Protein AF-A0A6G3QM64-F1 (afdb_monomer_lite)

Structure (mmCIF, N/CA/C/O backbone):
data_AF-A0A6G3QM64-F1
#
_entry.id   AF-A0A6G3QM64-F1
#
loop_
_atom_site.group_PDB
_atom_site.id
_atom_site.type_symbol
_atom_site.label_atom_id
_atom_site.label_alt_id
_atom_site.label_comp_id
_atom_site.label_asym_id
_atom_site.label_entity_id
_atom_site.label_seq_id
_atom_site.pdbx_PDB_ins_code
_atom_site.Cartn_x
_atom_site.Cartn_y
_atom_site.Cartn_z
_atom_site.occupancy
_atom_site.B_iso_or_equiv
_atom_site.auth_seq_id
_atom_site.auth_comp_id
_atom_site.auth_asym_id
_atom_site.auth_atom_id
_atom_site.pdbx_PDB_model_num
ATOM 1 N N . SER A 1 1 ? 12.308 -25.931 4.757 1.00 55.66 1 SER A N 1
ATOM 2 C CA . SER A 1 1 ? 12.017 -24.606 4.192 1.00 55.66 1 SER A CA 1
ATOM 3 C C . SER A 1 1 ? 10.525 -24.427 4.287 1.00 55.66 1 SER A C 1
ATOM 5 O O . SER A 1 1 ? 9.815 -25.297 3.787 1.00 55.66 1 SER A O 1
ATOM 7 N N . ASP A 1 2 ? 10.086 -23.366 4.955 1.00 65.00 2 ASP A N 1
ATOM 8 C CA . ASP A 1 2 ? 8.665 -23.074 5.186 1.00 65.00 2 ASP A CA 1
ATOM 9 C C . ASP A 1 2 ? 8.107 -22.119 4.122 1.00 65.00 2 ASP A C 1
ATOM 11 O O . ASP A 1 2 ? 6.928 -21.781 4.129 1.00 65.00 2 ASP A O 1
ATOM 15 N N . ASP A 1 3 ? 8.951 -21.720 3.166 1.00 66.12 3 ASP A N 1
ATOM 16 C CA . ASP A 1 3 ? 8.520 -21.009 1.975 1.00 66.12 3 ASP A CA 1
ATOM 17 C C . ASP A 1 3 ? 7.897 -22.000 0.987 1.00 66.12 3 ASP A C 1
ATOM 19 O O . ASP A 1 3 ? 8.578 -22.781 0.316 1.00 66.12 3 ASP A O 1
ATOM 23 N N . TYR A 1 4 ? 6.567 -21.999 0.952 1.00 73.62 4 TYR A N 1
ATOM 24 C CA . TYR A 1 4 ? 5.766 -22.831 0.062 1.00 73.62 4 TYR A CA 1
ATOM 25 C C . TYR A 1 4 ? 5.530 -22.167 -1.292 1.00 73.62 4 TYR A C 1
ATOM 27 O O . TYR A 1 4 ? 4.800 -22.732 -2.089 1.00 73.62 4 TYR A O 1
ATOM 35 N N . SER A 1 5 ? 6.109 -21.002 -1.582 1.00 74.38 5 SER A N 1
ATOM 36 C CA . SER A 1 5 ? 5.901 -20.299 -2.854 1.00 74.38 5 SER A CA 1
ATOM 37 C C . SER A 1 5 ? 6.975 -20.589 -3.909 1.00 74.38 5 SER A C 1
ATOM 39 O O . SER A 1 5 ? 6.800 -20.220 -5.070 1.00 74.38 5 SER A O 1
ATOM 41 N N . PHE A 1 6 ? 8.059 -21.280 -3.536 1.00 77.56 6 PHE A N 1
ATOM 42 C CA . PHE A 1 6 ? 9.229 -21.448 -4.393 1.00 77.56 6 PHE A CA 1
ATOM 43 C C . PHE A 1 6 ? 9.835 -22.862 -4.363 1.00 77.56 6 PHE A C 1
ATOM 45 O O . PHE A 1 6 ? 10.000 -23.477 -3.309 1.00 77.56 6 PHE A O 1
ATOM 52 N N . ASP A 1 7 ? 10.239 -23.346 -5.541 1.00 76.94 7 ASP A N 1
ATOM 53 C CA . ASP A 1 7 ? 11.080 -24.532 -5.728 1.00 76.94 7 ASP A CA 1
ATOM 54 C C . ASP A 1 7 ? 11.987 -24.350 -6.942 1.00 76.94 7 ASP A C 1
ATOM 56 O O . ASP A 1 7 ? 11.550 -24.406 -8.092 1.00 76.94 7 ASP A O 1
ATOM 60 N N . GLY A 1 8 ? 13.275 -24.148 -6.665 1.00 82.19 8 GLY A N 1
ATOM 61 C CA . GLY A 1 8 ? 14.293 -23.889 -7.681 1.00 82.19 8 GLY A CA 1
ATOM 62 C C . GLY A 1 8 ? 14.586 -25.066 -8.614 1.00 82.19 8 GLY A C 1
ATOM 63 O O . GLY A 1 8 ? 15.318 -24.888 -9.583 1.00 82.19 8 GLY A O 1
ATOM 64 N N . SER A 1 9 ? 14.036 -26.258 -8.354 1.00 85.06 9 SER A N 1
ATOM 65 C CA . SER A 1 9 ? 14.132 -27.398 -9.273 1.00 85.06 9 SER A CA 1
ATOM 66 C C . SER A 1 9 ? 13.086 -27.359 -10.394 1.00 85.06 9 SER A C 1
ATOM 68 O O . SER A 1 9 ? 13.224 -28.075 -11.388 1.00 85.06 9 SER A O 1
ATOM 70 N N . ARG A 1 10 ? 12.058 -26.507 -10.278 1.00 81.56 10 ARG A N 1
ATOM 71 C CA . ARG A 1 10 ? 11.013 -26.360 -11.293 1.00 81.56 10 ARG A CA 1
ATOM 72 C C . ARG A 1 10 ? 11.395 -25.327 -12.345 1.00 81.56 10 ARG A C 1
ATOM 74 O O . ARG A 1 10 ? 11.498 -24.139 -12.068 1.00 81.56 10 ARG A O 1
ATOM 81 N N . THR A 1 11 ? 11.538 -25.789 -13.583 1.00 88.31 11 THR A N 1
ATOM 82 C CA . THR A 1 11 ? 11.888 -24.960 -14.751 1.00 88.31 11 THR A CA 1
ATOM 83 C C . THR A 1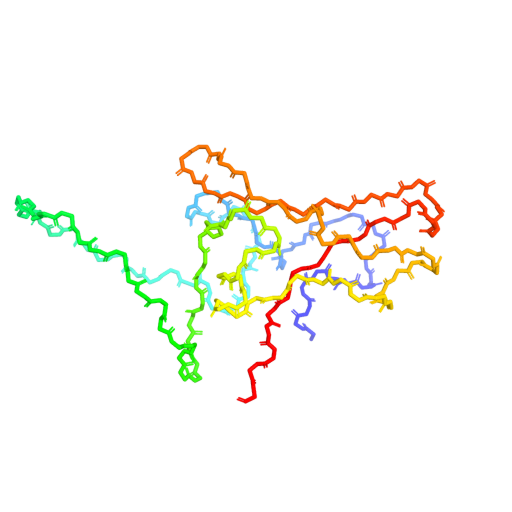 11 ? 10.743 -24.811 -15.758 1.00 88.31 11 THR A C 1
ATOM 85 O O . THR A 1 11 ? 10.929 -24.238 -16.829 1.00 88.31 11 THR A O 1
ATOM 88 N N . ALA A 1 12 ? 9.551 -25.309 -15.421 1.00 82.31 12 ALA A N 1
ATOM 89 C CA . ALA A 1 12 ? 8.340 -25.216 -16.230 1.00 82.31 12 ALA A CA 1
ATOM 90 C C . ALA A 1 12 ? 7.100 -25.067 -15.334 1.00 82.31 12 ALA A C 1
ATOM 92 O O . ALA A 1 12 ? 7.129 -25.443 -14.159 1.00 82.31 12 ALA A O 1
ATOM 93 N N . TYR A 1 13 ? 6.010 -24.533 -15.896 1.00 80.12 13 TYR A N 1
ATOM 94 C CA . TYR A 1 13 ? 4.727 -24.450 -15.197 1.00 80.12 13 TYR A CA 1
ATOM 95 C C . TYR A 1 13 ? 4.218 -25.842 -14.823 1.00 80.12 13 TYR A C 1
ATOM 97 O O . TYR A 1 13 ? 4.278 -26.775 -15.624 1.00 80.12 13 TYR A O 1
ATOM 105 N N . GLY A 1 14 ? 3.689 -25.967 -13.611 1.00 78.62 14 GLY A N 1
ATOM 106 C CA . GLY A 1 14 ? 3.105 -27.207 -13.133 1.00 78.62 14 GLY A CA 1
ATOM 107 C C . GLY A 1 14 ? 2.370 -27.018 -11.818 1.00 78.62 14 GLY A C 1
ATOM 108 O O . GLY A 1 14 ? 2.623 -26.074 -11.068 1.00 78.62 14 GLY A O 1
ATOM 109 N N . ASP A 1 15 ? 1.492 -27.967 -11.544 1.00 82.88 15 ASP A N 1
ATOM 110 C CA . ASP A 1 15 ? 0.628 -28.019 -10.374 1.00 82.88 15 ASP A CA 1
ATOM 111 C C . ASP A 1 15 ? 1.407 -27.939 -9.061 1.00 82.88 15 ASP A C 1
ATOM 113 O O . ASP A 1 15 ? 2.441 -28.596 -8.886 1.00 82.88 15 ASP A O 1
ATOM 117 N N . TRP A 1 16 ? 0.923 -27.106 -8.138 1.00 83.06 16 TRP A N 1
ATOM 118 C CA . TRP A 1 16 ? 1.611 -26.791 -6.891 1.00 83.06 16 TRP A CA 1
ATOM 119 C C . TRP A 1 16 ? 0.694 -27.009 -5.685 1.00 83.06 16 TRP A C 1
ATOM 121 O O . TRP A 1 16 ? -0.079 -26.141 -5.286 1.00 83.06 16 TRP A O 1
ATOM 131 N N . GLU A 1 17 ? 0.767 -28.202 -5.099 1.00 78.94 17 GLU A N 1
ATOM 132 C CA . GLU A 1 17 ? -0.156 -28.639 -4.041 1.00 78.94 17 GLU A CA 1
ATOM 133 C C . GLU A 1 17 ? 0.114 -28.001 -2.674 1.00 78.94 17 GLU A C 1
ATOM 135 O O . GLU A 1 17 ? -0.677 -28.171 -1.754 1.00 78.94 17 GLU A O 1
ATOM 140 N N . LYS A 1 18 ? 1.208 -27.250 -2.514 1.00 74.75 18 LYS A N 1
ATOM 141 C CA . LYS A 1 18 ? 1.525 -26.561 -1.253 1.00 74.75 18 LYS A CA 1
ATOM 142 C C . LYS A 1 18 ? 0.840 -25.197 -1.112 1.00 74.75 18 LYS A C 1
ATOM 144 O O . LYS A 1 18 ? 0.898 -24.595 -0.046 1.00 74.75 18 LYS A O 1
ATOM 149 N N . VAL A 1 19 ? 0.196 -24.699 -2.168 1.00 73.62 19 VAL A N 1
ATOM 150 C CA . VAL A 1 19 ? -0.609 -23.470 -2.129 1.00 73.62 19 VAL A CA 1
ATOM 151 C C . VAL A 1 19 ? -2.080 -23.863 -2.133 1.00 73.62 19 VAL A C 1
ATOM 153 O O . VAL A 1 19 ? -2.519 -24.641 -2.977 1.00 73.62 19 VAL A O 1
ATOM 156 N N . THR A 1 20 ? -2.845 -23.347 -1.170 1.00 78.00 20 THR A N 1
ATOM 157 C CA . THR A 1 20 ? -4.269 -23.679 -1.023 1.00 78.00 20 THR A CA 1
ATOM 158 C C . THR A 1 20 ? -5.142 -22.666 -1.746 1.00 78.00 20 THR A C 1
ATOM 160 O O . THR A 1 20 ? -5.023 -21.469 -1.493 1.00 78.00 20 THR A O 1
ATOM 163 N N . ALA A 1 21 ? -6.076 -23.140 -2.568 1.00 78.00 21 ALA A N 1
ATOM 164 C CA . ALA A 1 21 ? -7.174 -22.324 -3.074 1.00 78.00 21 ALA A CA 1
ATOM 165 C C . ALA A 1 21 ? -8.468 -22.680 -2.331 1.00 78.00 21 ALA A C 1
ATOM 167 O O . ALA A 1 21 ? -8.785 -23.860 -2.143 1.00 78.00 21 ALA A O 1
ATOM 168 N N . ARG A 1 22 ? -9.230 -21.663 -1.915 1.00 83.06 22 ARG A N 1
ATOM 169 C CA . ARG A 1 22 ? -10.539 -21.821 -1.268 1.00 83.06 22 ARG A CA 1
ATOM 170 C C . ARG A 1 22 ? -11.633 -21.110 -2.057 1.00 83.06 22 ARG A C 1
ATOM 172 O O . ARG A 1 22 ? -11.407 -20.028 -2.589 1.00 83.06 22 ARG A O 1
ATOM 179 N N . LEU A 1 23 ? -12.819 -21.716 -2.087 1.00 76.94 23 LEU A N 1
ATOM 180 C CA . LEU A 1 23 ? -14.061 -21.106 -2.556 1.00 76.94 23 LEU A CA 1
ATOM 181 C C . LEU A 1 23 ? -15.068 -21.141 -1.401 1.00 76.94 23 LEU A C 1
ATOM 183 O O . LEU A 1 23 ? -15.558 -22.203 -1.015 1.00 76.94 23 LEU A O 1
ATOM 187 N N . GLY A 1 24 ? -15.332 -19.979 -0.804 1.00 82.50 24 GLY A N 1
ATOM 188 C CA . GLY A 1 24 ? -16.039 -19.908 0.475 1.00 82.50 24 GLY A CA 1
ATOM 189 C C . GLY A 1 24 ? -15.253 -20.623 1.581 1.00 82.50 24 GLY A C 1
ATOM 190 O O . GLY A 1 24 ? -14.054 -20.403 1.741 1.00 82.50 24 GLY A O 1
ATOM 191 N N . SER A 1 25 ? -15.917 -21.501 2.335 1.00 74.38 25 SER A N 1
ATOM 192 C CA . SER A 1 25 ? -15.283 -22.323 3.377 1.00 74.38 25 SER A CA 1
ATOM 193 C C . SER A 1 25 ? -14.633 -23.609 2.849 1.00 74.38 25 SER A C 1
ATOM 195 O O . SER A 1 25 ? -13.933 -24.288 3.601 1.00 74.38 25 SER A O 1
ATOM 197 N N . ALA A 1 26 ? -14.835 -23.951 1.572 1.00 72.19 26 ALA A N 1
ATOM 198 C CA . ALA A 1 26 ? -14.327 -25.183 0.984 1.00 72.19 26 ALA A CA 1
ATOM 199 C C . ALA A 1 26 ? -12.938 -24.980 0.366 1.00 72.19 26 ALA A C 1
ATOM 201 O O . ALA A 1 26 ? -12.721 -24.070 -0.435 1.00 72.19 26 ALA A O 1
ATOM 202 N N . THR A 1 27 ? -12.001 -25.867 0.693 1.00 78.75 27 THR A N 1
ATOM 203 C CA . THR A 1 27 ? -10.745 -25.994 -0.054 1.00 78.75 27 THR A CA 1
ATOM 204 C C . THR A 1 27 ? -11.023 -26.675 -1.390 1.00 78.75 27 THR A C 1
ATOM 206 O O . THR A 1 27 ? -11.579 -27.770 -1.418 1.00 78.75 27 THR A O 1
ATOM 209 N N . VAL A 1 28 ? -10.633 -26.025 -2.488 1.00 88.19 28 VAL A N 1
ATOM 210 C CA . VAL A 1 28 ? -10.811 -26.537 -3.858 1.00 88.19 28 VAL A CA 1
ATOM 211 C C . VAL A 1 28 ? -9.511 -27.069 -4.466 1.00 88.19 28 VAL A C 1
ATOM 213 O O . VAL A 1 28 ? -9.564 -27.850 -5.410 1.00 88.19 28 VAL A O 1
ATOM 216 N N . TRP A 1 29 ? -8.351 -26.682 -3.925 1.00 83.69 29 TRP A N 1
ATOM 217 C CA . TRP A 1 29 ? -7.039 -27.153 -4.375 1.00 83.69 29 TRP A CA 1
ATOM 218 C C . TRP A 1 29 ? -5.983 -27.029 -3.272 1.00 83.69 29 TRP A C 1
ATOM 220 O O . TRP A 1 29 ? -6.032 -26.084 -2.482 1.00 83.69 29 TRP A O 1
ATOM 230 N N . GLY A 1 30 ? -5.001 -27.933 -3.279 1.00 80.94 30 GLY A N 1
ATOM 231 C CA . GLY A 1 30 ? -3.809 -27.880 -2.434 1.00 80.94 30 GLY A CA 1
ATOM 232 C C . GLY A 1 30 ? -4.039 -28.187 -0.952 1.00 80.94 30 GLY A C 1
ATOM 233 O O . GLY A 1 30 ? -5.156 -28.412 -0.488 1.00 80.94 30 GLY A O 1
ATOM 234 N N . THR A 1 31 ? -2.939 -28.204 -0.205 1.00 73.50 31 THR A N 1
ATOM 235 C CA . THR A 1 31 ? -2.878 -28.489 1.229 1.00 73.50 31 THR A CA 1
ATOM 236 C C . THR A 1 31 ? -2.369 -27.259 1.959 1.00 73.50 31 THR A C 1
ATOM 238 O O . THR A 1 31 ? -1.310 -26.720 1.637 1.00 73.50 31 THR A O 1
ATOM 241 N N . ALA A 1 32 ? -3.134 -26.813 2.951 1.00 62.44 32 ALA A N 1
ATOM 242 C CA . ALA A 1 32 ? -2.730 -25.707 3.800 1.00 62.44 32 ALA A CA 1
ATOM 243 C C . ALA A 1 32 ? -1.561 -26.125 4.701 1.00 62.44 32 ALA A C 1
ATOM 245 O O . ALA A 1 32 ? -1.513 -27.284 5.125 1.00 62.44 32 ALA A O 1
ATOM 246 N N . PRO A 1 33 ? -0.657 -25.199 5.065 1.00 61.03 33 PRO A N 1
ATOM 247 C CA . PRO A 1 33 ? 0.236 -25.423 6.193 1.00 61.03 33 PRO A CA 1
ATOM 248 C C . PRO A 1 33 ? -0.578 -25.848 7.429 1.00 61.03 33 PRO A C 1
ATOM 250 O O . PRO A 1 33 ? -1.728 -25.430 7.603 1.00 61.03 33 PRO A O 1
ATOM 253 N N . GLY A 1 34 ? -0.006 -26.705 8.279 1.00 54.81 34 GLY A N 1
ATOM 254 C CA . GLY A 1 34 ? -0.663 -27.116 9.523 1.00 54.81 34 GLY A CA 1
ATOM 255 C C . GLY A 1 34 ? -1.073 -25.895 10.358 1.00 54.81 34 GLY A C 1
ATOM 256 O O . GLY A 1 34 ? -0.262 -24.996 10.551 1.00 54.81 34 GLY A O 1
ATOM 257 N N . GLY A 1 35 ? -2.330 -25.861 10.821 1.00 53.09 35 GLY A N 1
ATOM 258 C CA . GLY A 1 35 ? -2.908 -24.728 11.565 1.00 53.09 35 GLY A CA 1
ATOM 259 C C . GLY A 1 35 ? -4.267 -24.232 11.050 1.00 53.09 35 GLY A C 1
ATOM 260 O O . GLY A 1 35 ? -4.949 -23.499 11.755 1.00 53.09 35 GLY A O 1
ATOM 261 N N . ASN A 1 36 ? -4.708 -24.678 9.866 1.00 47.16 36 ASN A N 1
ATOM 262 C CA . ASN A 1 36 ? -5.889 -24.124 9.177 1.00 47.16 36 ASN A CA 1
ATOM 263 C C . ASN A 1 36 ? -7.164 -24.993 9.285 1.00 47.16 36 ASN A C 1
ATOM 265 O O . ASN A 1 36 ? -8.032 -24.928 8.401 1.00 47.16 36 ASN A O 1
ATOM 269 N N . VAL A 1 37 ? -7.278 -25.828 10.326 1.00 44.53 37 VAL A N 1
ATOM 270 C CA . VAL A 1 37 ? -8.493 -26.619 10.592 1.00 44.53 37 VAL A CA 1
ATOM 271 C C . VAL A 1 37 ? -9.550 -25.679 11.186 1.00 44.53 37 VAL A C 1
ATOM 273 O O . VAL A 1 37 ? -9.276 -25.078 12.223 1.00 44.53 37 VAL A O 1
ATOM 276 N N . PRO A 1 38 ? -10.728 -25.502 10.559 1.00 43.84 38 PRO A N 1
ATOM 277 C CA . PRO A 1 38 ? -11.792 -24.697 11.146 1.00 43.84 38 PRO A CA 1
ATOM 278 C C . PRO A 1 38 ? -12.263 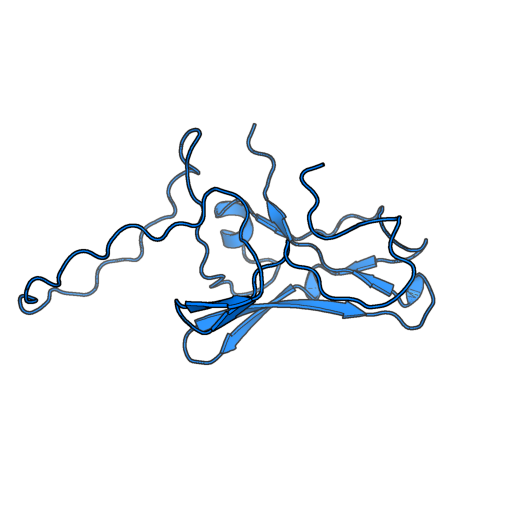-25.325 12.465 1.00 43.84 38 PRO A C 1
ATOM 280 O O . PRO A 1 38 ? -12.578 -26.514 12.502 1.00 43.84 38 PRO A O 1
ATOM 283 N N . ASP A 1 39 ? -12.319 -24.521 13.523 1.00 40.88 39 ASP A N 1
ATOM 284 C CA . ASP A 1 39 ? -13.003 -24.851 14.779 1.00 40.88 39 ASP A CA 1
ATOM 285 C C . ASP A 1 39 ? -14.504 -25.095 14.488 1.00 40.88 39 ASP A C 1
ATOM 287 O O . ASP A 1 39 ? -15.090 -24.318 13.718 1.00 40.88 39 ASP A O 1
ATOM 291 N N . PRO A 1 40 ? -15.153 -26.167 14.993 1.00 35.84 40 PRO A N 1
ATOM 292 C CA . PRO A 1 40 ? -16.587 -26.370 14.801 1.00 35.84 40 PRO A CA 1
ATOM 293 C C . PRO A 1 40 ? -17.403 -25.146 15.239 1.00 35.84 40 PRO A C 1
ATOM 295 O O . PRO A 1 40 ? -17.351 -24.692 16.378 1.00 35.84 40 PRO A O 1
ATOM 298 N N . THR A 1 41 ? -18.201 -24.633 14.303 1.00 39.12 41 THR A N 1
ATOM 299 C CA . THR A 1 41 ? -19.072 -23.467 14.478 1.00 39.12 41 THR A CA 1
ATOM 300 C C . THR A 1 41 ? -20.078 -23.685 15.622 1.00 39.12 41 THR A C 1
ATOM 302 O O . THR A 1 41 ? -20.826 -24.665 15.570 1.00 39.12 41 THR A O 1
ATOM 305 N N . PRO A 1 42 ? -20.168 -22.795 16.632 1.00 36.88 42 PRO A N 1
ATOM 306 C CA . PRO A 1 42 ? -21.205 -22.901 17.654 1.00 36.88 42 PRO A CA 1
ATOM 307 C C . PRO A 1 42 ? -22.599 -22.633 17.061 1.00 36.88 42 PRO A C 1
ATOM 309 O O . PRO A 1 42 ? -22.807 -21.687 16.301 1.00 36.88 42 PRO A O 1
ATOM 312 N N . THR A 1 43 ? -23.563 -23.482 17.422 1.00 32.56 43 THR A N 1
ATOM 313 C CA . THR A 1 43 ? -24.987 -23.400 17.051 1.00 32.56 43 THR A CA 1
ATOM 314 C C . THR A 1 43 ? -25.611 -22.057 17.475 1.00 32.56 43 THR A C 1
ATOM 316 O O . THR A 1 43 ? -25.391 -21.635 18.612 1.00 32.56 43 THR A O 1
ATOM 319 N N . PRO A 1 44 ? -26.423 -21.385 16.630 1.00 34.47 44 PRO A N 1
ATOM 320 C CA . PRO A 1 44 ? -27.010 -20.090 16.974 1.00 34.47 44 PRO A CA 1
ATOM 321 C C . PRO A 1 44 ? -28.088 -20.208 18.065 1.00 34.47 44 PRO A C 1
ATOM 323 O O . PRO A 1 44 ? -29.058 -20.953 17.928 1.00 34.47 44 PRO A O 1
ATOM 326 N N . THR A 1 45 ? -27.941 -19.415 19.126 1.00 36.59 45 THR A N 1
ATOM 327 C CA . THR A 1 45 ? -28.960 -19.174 20.164 1.00 36.59 45 THR A CA 1
ATOM 328 C C . THR A 1 45 ? -29.846 -17.988 19.739 1.00 36.59 45 THR A C 1
ATOM 330 O O . THR A 1 45 ? -29.305 -17.006 19.227 1.00 36.59 45 THR A O 1
ATOM 333 N N . PRO A 1 46 ? -31.185 -18.026 19.918 1.00 35.97 46 PRO A N 1
ATOM 334 C CA . PRO A 1 46 ? -32.079 -16.964 19.449 1.00 35.97 46 PRO A CA 1
ATOM 335 C C . PRO A 1 46 ? -31.824 -15.603 20.121 1.00 35.97 46 PRO A C 1
ATOM 337 O O . PRO A 1 46 ? -31.628 -15.506 21.331 1.00 35.97 46 PRO A O 1
ATOM 340 N N . THR A 1 47 ? -31.867 -14.554 19.299 1.00 37.06 47 THR A N 1
ATOM 341 C CA . THR A 1 47 ? -31.586 -13.146 19.616 1.00 37.06 47 THR A CA 1
ATOM 342 C C . THR A 1 47 ? -32.711 -12.485 20.432 1.00 37.06 47 THR A C 1
ATOM 344 O O . THR A 1 47 ? -33.839 -12.420 19.941 1.00 37.06 47 THR A O 1
ATOM 347 N N . PRO A 1 48 ? -32.449 -11.928 21.631 1.00 37.59 48 PRO A N 1
ATOM 348 C CA . PRO A 1 48 ? -33.364 -10.982 22.261 1.00 37.59 48 PRO A CA 1
ATOM 349 C C . PRO A 1 48 ? -33.260 -9.592 21.610 1.00 37.59 48 PRO A C 1
ATOM 351 O O . PRO A 1 48 ? -32.183 -9.142 21.218 1.00 37.59 48 PRO A O 1
ATOM 354 N N . THR A 1 49 ? -34.411 -8.929 21.493 1.00 42.66 49 THR A N 1
ATOM 355 C CA . THR A 1 49 ? -34.619 -7.589 20.925 1.00 42.66 49 THR A CA 1
ATOM 356 C C . THR A 1 49 ? -33.656 -6.561 21.529 1.00 42.66 49 THR A C 1
ATOM 358 O O . THR A 1 49 ? -33.451 -6.534 22.741 1.00 42.66 49 THR A O 1
ATOM 361 N N . GLY A 1 50 ? -33.034 -5.761 20.659 1.00 48.12 50 GLY A N 1
ATOM 362 C CA . GLY A 1 50 ? -31.739 -5.129 20.917 1.00 48.12 50 GLY A CA 1
ATOM 363 C C . GLY A 1 50 ? -31.696 -3.971 21.925 1.00 48.12 50 GLY A C 1
ATOM 364 O O . GLY A 1 50 ? -32.732 -3.438 22.323 1.00 48.12 50 GLY A O 1
ATOM 365 N N . PRO A 1 51 ? -30.476 -3.519 22.272 1.00 46.12 51 PRO A N 1
ATOM 366 C CA . PRO A 1 51 ? -30.249 -2.224 22.895 1.00 46.12 51 PRO A CA 1
ATOM 367 C C . PRO A 1 51 ? -29.470 -1.236 21.997 1.00 46.12 51 PRO A C 1
ATOM 369 O O . PRO A 1 51 ? -28.662 -1.612 21.154 1.00 46.12 51 PRO A O 1
ATOM 372 N N . THR A 1 52 ? -29.779 0.043 22.228 1.00 43.09 52 THR A N 1
ATOM 373 C CA . THR A 1 52 ? -29.100 1.328 21.946 1.00 43.09 52 THR A CA 1
ATOM 374 C C . THR A 1 52 ? -27.654 1.286 21.395 1.00 43.09 52 THR A C 1
ATOM 376 O O . THR A 1 52 ? -26.843 0.511 21.902 1.00 43.09 52 THR A O 1
ATOM 379 N N . PRO A 1 53 ? -27.274 2.167 20.433 1.00 38.84 53 PRO A N 1
ATOM 380 C CA . PRO A 1 53 ? -25.926 2.198 19.854 1.00 38.84 53 PRO A CA 1
ATOM 381 C C . PRO A 1 53 ? -24.846 2.353 20.930 1.00 38.84 53 PRO A C 1
ATOM 383 O O . PRO A 1 53 ? -24.859 3.294 21.724 1.00 38.84 53 PRO A O 1
ATOM 386 N N . THR A 1 54 ? -23.917 1.400 20.948 1.00 42.50 54 THR A N 1
ATOM 387 C CA . THR A 1 54 ? -22.758 1.372 21.848 1.00 42.50 54 THR A CA 1
ATOM 388 C C . THR A 1 54 ? -21.629 2.204 21.222 1.00 42.50 54 THR A C 1
ATOM 390 O O . THR A 1 54 ? -21.424 2.091 20.011 1.00 42.50 54 THR A O 1
ATOM 393 N N . PRO A 1 55 ? -20.907 3.058 21.974 1.00 38.75 55 PRO A N 1
ATOM 394 C CA . PRO A 1 55 ? -19.753 3.776 21.435 1.00 38.75 55 PRO A CA 1
ATOM 395 C C . PRO A 1 55 ? -18.675 2.793 20.954 1.00 38.75 55 PRO A C 1
ATOM 397 O O . PRO A 1 55 ? -18.443 1.765 21.590 1.00 38.75 55 PRO A O 1
ATOM 400 N N . SER A 1 56 ? -18.037 3.124 19.827 1.00 44.22 56 SER A N 1
ATOM 401 C CA . SER A 1 56 ? -16.939 2.352 19.229 1.00 44.22 56 SER A CA 1
ATOM 402 C C . SER A 1 56 ? -15.825 2.099 20.260 1.00 44.22 56 SER A C 1
ATOM 404 O O . SER A 1 56 ? -15.458 3.045 20.967 1.00 44.22 56 SER A O 1
ATOM 406 N N . PRO A 1 57 ? -15.302 0.864 20.400 1.00 42.03 57 PRO A N 1
ATOM 407 C CA . PRO A 1 57 ? -14.268 0.574 21.382 1.00 42.03 57 PRO A CA 1
ATOM 408 C C . PRO A 1 57 ? -12.976 1.317 21.034 1.00 42.03 57 PRO A C 1
ATOM 410 O O . PRO A 1 57 ? -12.472 1.248 19.917 1.00 42.03 57 PRO A O 1
ATOM 413 N N . THR A 1 58 ? -12.421 2.014 22.022 1.00 41.81 58 THR A N 1
ATOM 414 C CA . THR A 1 58 ? -11.063 2.557 21.962 1.00 41.81 58 THR A CA 1
ATOM 415 C C . THR A 1 58 ? -10.072 1.401 21.747 1.00 41.81 58 THR A C 1
ATOM 417 O O . THR A 1 58 ? -10.137 0.431 22.512 1.00 41.81 58 THR A O 1
ATOM 420 N N . PRO A 1 59 ? -9.157 1.467 20.760 1.00 49.94 59 PRO A N 1
ATOM 421 C CA . PRO A 1 59 ? -8.209 0.388 20.488 1.00 49.94 59 PRO A CA 1
ATOM 422 C C . PRO A 1 59 ? -7.392 0.065 21.739 1.00 49.94 59 PRO A C 1
ATOM 424 O O . PRO A 1 59 ? -6.767 0.946 22.333 1.00 49.94 59 PRO A O 1
ATOM 427 N N . THR A 1 60 ? -7.453 -1.191 22.176 1.00 49.50 60 THR A N 1
ATOM 428 C CA . THR A 1 60 ? -6.692 -1.692 23.323 1.00 49.50 60 THR A CA 1
ATOM 429 C C . THR A 1 60 ? -5.364 -2.257 22.823 1.00 49.50 60 THR A C 1
ATOM 431 O O . THR A 1 60 ? -5.332 -2.920 21.791 1.00 49.50 60 THR A O 1
ATOM 434 N N . ASP A 1 61 ? -4.299 -1.929 23.555 1.00 47.53 61 ASP A N 1
ATOM 435 C CA . ASP A 1 61 ? -2.895 -2.370 23.458 1.00 47.53 61 ASP A CA 1
ATOM 436 C C . ASP A 1 61 ? -2.694 -3.738 22.755 1.00 47.53 61 ASP A C 1
ATOM 438 O O . ASP A 1 61 ? -3.446 -4.671 23.065 1.00 47.53 61 ASP A O 1
ATOM 442 N N . PRO A 1 62 ? -1.707 -3.917 21.842 1.00 54.94 62 PRO A N 1
ATOM 443 C CA . PRO A 1 62 ? -1.486 -5.204 21.193 1.00 54.94 62 PRO A CA 1
ATOM 444 C C . PRO A 1 62 ? -1.121 -6.216 22.281 1.00 54.94 62 PRO A C 1
ATOM 446 O O . PRO A 1 62 ? -0.086 -6.102 22.936 1.00 54.94 62 PRO A O 1
ATOM 449 N N . GLY A 1 63 ? -2.034 -7.154 22.525 1.00 51.25 63 GLY A N 1
ATOM 450 C CA . GLY A 1 63 ? -1.986 -8.047 23.676 1.00 51.25 63 GLY A CA 1
ATOM 451 C C . GLY A 1 63 ? -0.723 -8.922 23.750 1.00 51.25 63 GLY A C 1
ATOM 452 O O . GLY A 1 63 ? 0.034 -9.036 22.783 1.00 51.25 63 GLY A O 1
ATOM 453 N N . PRO A 1 64 ? -0.495 -9.582 24.902 1.00 49.56 64 PRO A N 1
ATOM 454 C CA . PRO A 1 64 ? 0.683 -10.415 25.137 1.00 49.56 64 PRO A CA 1
ATOM 455 C C . PRO A 1 64 ? 0.782 -11.578 24.136 1.00 49.56 64 PRO A C 1
ATOM 457 O O . PRO A 1 64 ? -0.196 -11.947 23.486 1.00 49.56 64 PRO A O 1
ATOM 460 N N . ALA A 1 65 ? 1.985 -12.156 24.028 1.00 48.59 65 ALA A N 1
ATOM 461 C CA . ALA A 1 65 ? 2.350 -13.214 23.081 1.00 48.59 65 ALA A CA 1
ATOM 462 C C . ALA A 1 65 ? 1.220 -14.239 22.844 1.00 48.59 65 ALA A C 1
ATOM 464 O O . ALA A 1 65 ? 0.806 -14.943 23.765 1.00 48.59 65 ALA A O 1
ATOM 465 N N . GLY A 1 66 ? 0.740 -14.304 21.596 1.00 54.69 66 GLY A N 1
ATOM 466 C CA . GLY A 1 66 ? -0.447 -15.071 21.199 1.00 54.69 66 GLY A CA 1
ATOM 467 C C . GLY A 1 66 ? -1.646 -14.219 20.758 1.00 54.69 66 GLY A C 1
ATOM 468 O O . GLY A 1 66 ? -2.671 -14.785 20.391 1.00 54.69 66 GLY A O 1
ATOM 469 N N . ALA A 1 67 ? -1.537 -12.886 20.769 1.00 63.94 67 ALA A N 1
ATOM 470 C CA . ALA A 1 67 ? -2.581 -11.995 20.268 1.00 63.94 67 ALA A CA 1
ATOM 471 C C . ALA A 1 67 ? -2.736 -12.071 18.736 1.00 63.94 67 ALA A C 1
ATOM 473 O O . ALA A 1 67 ? -1.777 -11.901 17.983 1.00 63.94 67 ALA A O 1
ATOM 474 N N . THR A 1 68 ? -3.969 -12.290 18.282 1.00 68.12 68 THR A N 1
ATOM 475 C CA . THR A 1 68 ? -4.367 -12.161 16.876 1.00 68.12 68 THR A CA 1
ATOM 476 C C . THR A 1 68 ? -4.722 -10.700 16.601 1.00 68.12 68 THR A C 1
ATOM 478 O O . THR A 1 68 ? -5.568 -10.140 17.295 1.00 68.12 68 THR A O 1
ATOM 481 N N . LEU A 1 69 ? -4.100 -10.079 15.596 1.00 76.69 69 LEU A N 1
ATOM 482 C CA . LEU A 1 69 ? -4.486 -8.749 15.113 1.00 76.69 69 LEU A CA 1
ATOM 483 C C . LEU A 1 69 ? -5.548 -8.893 14.017 1.00 76.69 69 LEU A C 1
ATOM 485 O O . LEU A 1 69 ? -5.359 -9.653 13.067 1.00 76.69 69 LEU A O 1
ATOM 489 N N . PHE A 1 70 ? -6.636 -8.137 14.138 1.00 87.06 70 PHE A N 1
ATOM 490 C CA . PHE A 1 70 ? -7.590 -7.898 13.061 1.00 87.06 70 PHE A CA 1
ATOM 491 C C . PHE A 1 70 ? -7.720 -6.391 12.851 1.00 87.06 70 PHE A C 1
ATOM 493 O O . PHE A 1 70 ? -7.776 -5.638 13.821 1.00 87.06 70 PHE A O 1
ATOM 500 N N . ASP A 1 71 ? -7.773 -5.973 11.592 1.00 91.19 71 ASP A N 1
ATOM 501 C CA . ASP A 1 71 ? -7.951 -4.586 11.178 1.00 91.19 71 ASP A CA 1
ATOM 502 C C . ASP A 1 71 ? -8.933 -4.568 10.003 1.00 91.19 71 ASP A C 1
ATOM 504 O O . ASP A 1 71 ? -8.805 -5.371 9.076 1.00 91.19 71 ASP A O 1
ATOM 508 N N . ASP A 1 72 ? -9.933 -3.693 10.063 1.00 92.69 72 ASP A N 1
ATOM 509 C CA . ASP A 1 72 ? -10.930 -3.520 9.002 1.00 92.69 72 ASP A CA 1
ATOM 510 C C . ASP A 1 72 ? -10.537 -2.435 7.983 1.00 92.69 72 ASP A C 1
ATOM 512 O O . ASP A 1 72 ? -11.275 -2.171 7.034 1.00 92.69 72 ASP A O 1
ATOM 516 N N . PHE A 1 73 ? -9.361 -1.826 8.171 1.00 95.56 73 PHE A N 1
ATOM 517 C CA . PHE A 1 73 ? -8.769 -0.781 7.346 1.00 95.56 73 PHE A CA 1
ATOM 518 C C . PHE A 1 73 ? -9.648 0.458 7.170 1.00 95.56 73 PHE A C 1
ATOM 520 O O . PHE A 1 73 ? -9.536 1.161 6.163 1.00 95.56 73 PHE A O 1
ATOM 527 N N . THR A 1 74 ? -10.496 0.767 8.153 1.00 95.94 74 THR A N 1
ATOM 528 C CA . THR A 1 74 ? -11.329 1.977 8.155 1.00 95.94 74 THR A CA 1
ATOM 529 C C . THR A 1 74 ? -10.501 3.213 8.509 1.00 95.94 74 THR A C 1
ATOM 531 O O . THR A 1 74 ? -10.615 3.793 9.588 1.00 95.94 74 THR A O 1
ATOM 534 N N . TYR A 1 75 ? -9.660 3.627 7.566 1.00 96.81 75 TYR A N 1
ATOM 535 C CA . TYR A 1 75 ? -8.820 4.816 7.654 1.00 96.81 75 TYR A CA 1
ATOM 536 C C . TYR A 1 75 ? -9.207 5.840 6.593 1.00 96.81 75 TYR A C 1
ATOM 538 O O . TYR A 1 75 ? -9.761 5.517 5.545 1.00 96.81 75 TYR A O 1
ATOM 546 N N . THR A 1 76 ? -8.895 7.103 6.857 1.00 96.12 76 THR A N 1
ATOM 547 C CA . THR A 1 76 ? -9.243 8.213 5.957 1.00 96.12 76 THR A CA 1
ATOM 548 C C . THR A 1 76 ? -8.170 8.509 4.909 1.00 96.12 76 THR A C 1
ATOM 550 O O . THR A 1 76 ? -8.475 9.034 3.840 1.00 96.12 76 THR A O 1
ATOM 553 N N . SER A 1 77 ? -6.902 8.210 5.205 1.00 97.31 77 SER A N 1
ATOM 554 C CA . SER A 1 77 ? -5.751 8.448 4.323 1.00 97.31 77 SER A CA 1
ATOM 555 C C . SER A 1 77 ? -4.506 7.717 4.835 1.00 97.31 77 SER A C 1
ATOM 557 O O . SER A 1 77 ? -4.471 7.290 5.985 1.00 97.31 77 SER A O 1
ATOM 559 N N . HIS A 1 78 ? -3.434 7.660 4.039 1.00 97.62 78 HIS A N 1
ATOM 560 C CA . HIS A 1 78 ? -2.118 7.165 4.479 1.00 97.62 78 HIS A CA 1
ATOM 561 C C . HIS A 1 78 ? -1.509 7.933 5.670 1.00 97.62 78 HIS A C 1
ATOM 563 O O .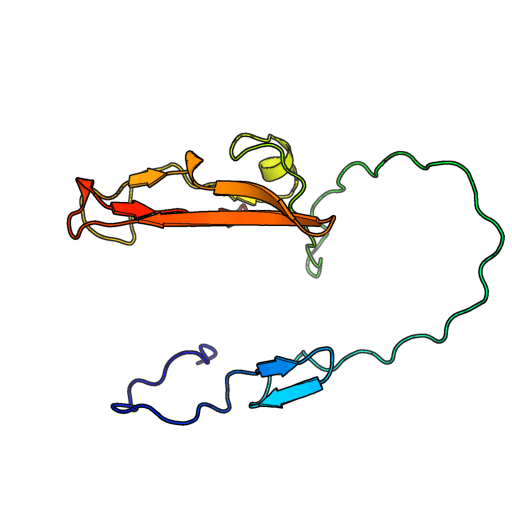 HIS A 1 78 ? -0.584 7.438 6.310 1.00 97.62 78 HIS A O 1
ATOM 569 N N . THR A 1 79 ? -2.006 9.139 5.969 1.00 97.44 79 THR A N 1
ATOM 570 C CA . THR A 1 79 ? -1.592 9.950 7.128 1.00 97.44 79 THR A CA 1
ATOM 571 C C . THR A 1 79 ? -2.516 9.817 8.337 1.00 97.44 79 THR A C 1
ATOM 573 O O . THR A 1 79 ? -2.339 10.542 9.315 1.00 97.44 79 THR A O 1
ATOM 576 N N . ASP A 1 80 ? -3.512 8.931 8.286 1.00 97.81 80 ASP A N 1
ATOM 577 C CA . ASP A 1 80 ? -4.434 8.728 9.399 1.00 97.81 80 ASP A CA 1
ATOM 578 C C . ASP A 1 80 ? -3.665 8.244 10.648 1.00 97.81 80 ASP A C 1
ATOM 580 O O . ASP A 1 80 ? -2.991 7.208 10.599 1.00 97.81 80 ASP A O 1
ATOM 584 N N . PRO A 1 81 ? -3.725 8.970 11.780 1.00 95.50 81 PRO A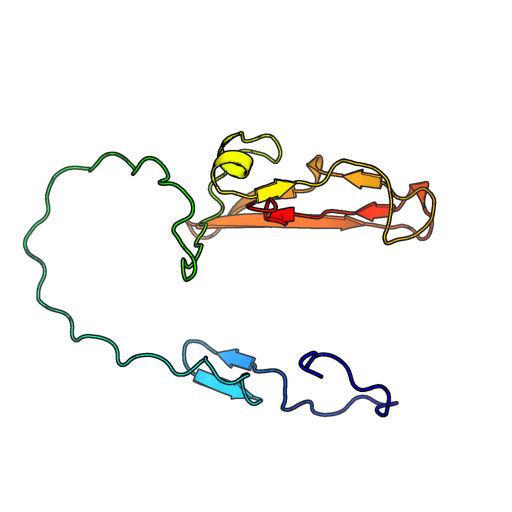 N 1
ATOM 585 C CA . PRO A 1 81 ? -2.981 8.600 12.980 1.00 95.50 81 PRO A CA 1
ATOM 586 C C . PRO A 1 81 ? -3.410 7.243 13.558 1.00 95.50 81 PRO A C 1
ATOM 588 O O . PRO A 1 81 ? -2.614 6.613 14.263 1.00 95.50 81 PRO A O 1
ATOM 591 N N . ALA A 1 82 ? -4.624 6.769 13.250 1.00 95.25 82 ALA A N 1
ATOM 592 C CA . ALA A 1 82 ? -5.110 5.475 13.711 1.00 95.25 82 ALA A CA 1
ATOM 593 C C . ALA A 1 82 ? -4.307 4.303 13.121 1.00 95.25 82 ALA A C 1
ATOM 595 O O . ALA A 1 82 ? -4.087 3.326 13.830 1.00 95.25 82 ALA A O 1
ATOM 596 N N . ILE A 1 83 ? -3.750 4.437 11.907 1.00 94.94 83 ILE A N 1
ATOM 597 C CA . ILE A 1 83 ? -2.853 3.430 11.300 1.00 94.94 83 ILE A CA 1
ATOM 598 C C . ILE A 1 83 ? -1.709 3.113 12.266 1.00 94.94 83 ILE A C 1
ATOM 600 O O . ILE A 1 83 ? -1.426 1.963 12.602 1.00 94.94 83 ILE A O 1
ATOM 604 N N . GLY A 1 84 ? -1.066 4.171 12.764 1.00 91.75 84 GLY A N 1
ATOM 605 C CA . GLY A 1 84 ? 0.033 4.054 13.707 1.00 91.75 84 GLY A CA 1
ATOM 606 C C . GLY A 1 84 ? -0.396 3.532 15.077 1.00 91.75 84 GLY A C 1
ATOM 607 O O . GLY A 1 84 ? 0.410 2.857 15.725 1.00 91.75 84 GLY A O 1
ATOM 608 N N . ALA A 1 85 ? -1.610 3.861 15.520 1.00 90.62 85 ALA A N 1
ATOM 609 C CA . ALA A 1 85 ? -2.172 3.401 16.788 1.00 90.62 85 ALA A CA 1
ATOM 610 C C . ALA A 1 85 ? -2.525 1.905 16.756 1.00 90.62 85 ALA A C 1
ATOM 612 O O . ALA A 1 85 ? -2.362 1.228 17.765 1.00 90.62 85 ALA A O 1
ATOM 613 N N . HIS A 1 86 ? -2.919 1.376 15.596 1.00 90.69 86 HIS A N 1
ATOM 614 C CA . HIS A 1 86 ? -3.223 -0.045 15.383 1.00 90.69 86 HIS A CA 1
ATOM 615 C C . HIS A 1 86 ? -1.986 -0.887 15.037 1.00 90.69 86 HIS A C 1
ATOM 617 O O . HIS A 1 86 ? -2.091 -2.048 14.656 1.00 90.69 86 HIS A O 1
ATOM 623 N N . GLY A 1 87 ? -0.790 -0.315 15.198 1.00 90.38 87 GLY A N 1
ATOM 624 C CA . GLY A 1 87 ? 0.460 -1.051 15.045 1.00 90.38 87 GLY A CA 1
ATOM 625 C C . GLY A 1 87 ? 0.962 -1.154 13.609 1.00 90.38 87 GLY A C 1
ATOM 626 O O . GLY A 1 87 ? 1.912 -1.894 13.375 1.00 90.38 87 GLY A O 1
ATOM 627 N N . TRP A 1 88 ? 0.412 -0.393 12.665 1.00 94.25 88 TRP A N 1
ATOM 628 C CA . TRP A 1 88 ? 0.912 -0.331 11.293 1.00 94.25 88 TRP A CA 1
ATOM 629 C C . TRP A 1 88 ? 1.853 0.857 11.068 1.00 94.25 88 TRP A C 1
ATOM 631 O O . TRP A 1 88 ? 1.882 1.839 11.816 1.00 94.25 88 TRP A O 1
ATOM 641 N N . SER A 1 89 ? 2.643 0.770 10.005 1.00 94.38 89 SER A N 1
ATOM 642 C CA . SER A 1 89 ? 3.488 1.837 9.488 1.00 94.38 89 SER A CA 1
ATOM 643 C C . SER A 1 89 ? 3.412 1.835 7.967 1.00 94.38 89 SER A C 1
ATOM 645 O O . SER A 1 89 ? 3.728 0.828 7.336 1.00 94.38 89 SER A O 1
ATOM 647 N N . VAL A 1 90 ? 3.042 2.974 7.378 1.00 96.56 90 VAL A N 1
ATOM 648 C CA . VAL A 1 90 ? 3.165 3.193 5.931 1.00 96.56 90 VAL A CA 1
ATOM 649 C C . VAL A 1 90 ? 4.582 3.665 5.644 1.00 96.56 90 VAL A C 1
ATOM 651 O O . VAL A 1 90 ? 5.065 4.627 6.248 1.00 96.56 90 VAL A O 1
ATOM 654 N N . ARG A 1 91 ? 5.279 2.974 4.747 1.00 94.88 91 ARG A N 1
ATOM 655 C CA . ARG A 1 91 ? 6.667 3.296 4.439 1.00 94.88 91 ARG A CA 1
ATOM 656 C C . ARG A 1 91 ? 6.781 4.567 3.598 1.00 94.88 91 ARG A C 1
ATOM 658 O O . ARG A 1 91 ? 6.118 4.708 2.578 1.00 94.88 91 ARG A O 1
ATOM 665 N N . SER A 1 92 ? 7.698 5.448 3.993 1.00 93.19 92 SER A N 1
ATOM 666 C CA . SER A 1 92 ? 8.031 6.681 3.261 1.00 93.19 92 SER A CA 1
ATOM 667 C C . SER A 1 92 ? 9.534 6.928 3.102 1.00 93.19 92 SER A C 1
ATOM 669 O O . SER A 1 92 ? 9.954 7.784 2.326 1.00 93.19 92 SER A O 1
ATOM 671 N N . ASN A 1 93 ? 10.376 6.187 3.825 1.00 89.75 93 ASN A N 1
ATOM 672 C CA . ASN A 1 93 ? 11.824 6.338 3.758 1.00 89.75 93 ASN A CA 1
ATOM 673 C C . ASN A 1 93 ? 12.411 5.687 2.497 1.00 89.75 93 ASN A C 1
ATOM 675 O O . ASN A 1 93 ? 12.013 4.591 2.094 1.00 89.75 93 ASN A O 1
ATOM 679 N N . SER A 1 94 ? 13.429 6.335 1.925 1.00 85.31 94 SER A N 1
ATOM 680 C CA . SER A 1 94 ? 14.221 5.789 0.820 1.00 85.31 94 SER A CA 1
ATOM 681 C C . SER A 1 94 ? 15.041 4.561 1.248 1.00 85.31 94 SER A C 1
ATOM 683 O O . SER A 1 94 ? 15.210 4.278 2.437 1.00 85.31 94 SER A O 1
ATOM 685 N N . GLY A 1 95 ? 15.536 3.803 0.266 1.00 82.50 95 GLY A N 1
ATOM 686 C CA . GLY A 1 95 ? 16.288 2.562 0.478 1.00 82.50 95 GLY A CA 1
ATOM 687 C C . GLY A 1 95 ? 15.596 1.341 -0.132 1.00 82.50 95 GLY A C 1
ATOM 688 O O . GLY A 1 95 ? 14.513 1.457 -0.699 1.00 82.50 95 GLY A O 1
ATOM 689 N N . GLY A 1 96 ? 16.241 0.175 -0.050 1.00 73.75 96 GLY A N 1
ATOM 690 C CA . GLY A 1 96 ? 15.826 -1.032 -0.786 1.00 73.75 96 GLY A CA 1
ATOM 691 C C . GLY A 1 96 ? 14.540 -1.706 -0.278 1.00 73.75 96 GLY A C 1
ATOM 692 O O . GLY A 1 96 ? 14.001 -1.283 0.743 1.00 73.75 96 GLY A O 1
ATOM 693 N N . PRO A 1 97 ? 14.073 -2.797 -0.913 1.00 76.94 97 PRO A N 1
ATOM 694 C CA . PRO A 1 97 ? 14.532 -3.365 -2.186 1.00 76.94 97 PRO A CA 1
ATOM 695 C C . PRO A 1 97 ? 14.091 -2.538 -3.411 1.00 76.94 97 PRO A C 1
ATOM 697 O O . PRO A 1 97 ? 13.399 -1.530 -3.293 1.00 76.94 97 PRO A O 1
ATOM 700 N N . GLY A 1 98 ? 14.532 -2.954 -4.600 1.00 77.62 98 GLY A N 1
ATOM 701 C CA . GLY A 1 98 ? 14.143 -2.350 -5.878 1.00 77.62 98 GLY A CA 1
ATOM 702 C C . GLY A 1 98 ? 15.285 -1.651 -6.617 1.00 77.62 98 GLY A C 1
ATOM 703 O O . GLY A 1 98 ? 16.448 -1.701 -6.216 1.00 77.62 98 GLY A O 1
ATOM 704 N N . VAL A 1 99 ? 14.944 -1.035 -7.747 1.00 85.31 99 VAL A N 1
ATOM 705 C CA . VAL A 1 99 ? 15.906 -0.381 -8.642 1.00 85.31 99 VAL A CA 1
ATOM 706 C C . VAL A 1 99 ? 16.429 0.940 -8.048 1.00 85.31 99 VAL A C 1
ATOM 708 O O . VAL A 1 99 ? 15.654 1.681 -7.434 1.00 85.31 99 VAL A O 1
ATOM 711 N N . PRO A 1 100 ? 17.719 1.288 -8.234 1.00 87.12 100 PRO A N 1
ATOM 712 C CA . PRO A 1 100 ? 18.246 2.584 -7.813 1.00 87.12 100 PRO A CA 1
ATOM 713 C C . PRO A 1 100 ? 17.434 3.741 -8.402 1.00 87.12 100 PRO A C 1
ATOM 715 O O . PRO A 1 100 ? 17.177 3.766 -9.602 1.00 87.12 100 PRO A O 1
ATOM 718 N N . GLY A 1 101 ? 17.046 4.698 -7.558 1.00 88.31 101 GLY A N 1
ATOM 719 C CA . GLY A 1 101 ? 16.222 5.847 -7.948 1.00 88.31 101 GLY A CA 1
ATOM 720 C C . GLY A 1 101 ? 14.712 5.648 -7.786 1.00 88.31 101 GLY A C 1
ATOM 721 O O . GLY A 1 101 ? 13.981 6.617 -7.965 1.00 88.31 101 GLY A O 1
ATOM 722 N N . ALA A 1 102 ? 14.246 4.448 -7.416 1.00 92.69 102 ALA A N 1
ATOM 723 C CA . ALA A 1 102 ? 12.849 4.229 -7.043 1.00 92.69 102 ALA A CA 1
ATOM 724 C C . ALA A 1 102 ? 12.458 5.005 -5.778 1.00 92.69 102 ALA A C 1
ATOM 726 O O . ALA A 1 102 ? 13.270 5.193 -4.866 1.00 92.69 102 ALA A O 1
ATOM 727 N N . ALA A 1 103 ? 11.188 5.402 -5.714 1.00 92.50 103 ALA A N 1
ATOM 728 C CA . ALA A 1 103 ? 10.602 6.074 -4.562 1.00 92.50 103 ALA A CA 1
ATOM 729 C C . ALA A 1 103 ? 9.606 5.165 -3.833 1.00 92.50 103 ALA A C 1
ATOM 731 O O . ALA A 1 103 ? 8.867 4.412 -4.466 1.00 92.50 103 ALA A O 1
ATOM 732 N N . TRP A 1 104 ? 9.559 5.291 -2.508 1.00 95.12 104 TRP A N 1
ATOM 733 C CA . TRP A 1 104 ? 8.462 4.781 -1.690 1.00 95.12 104 TRP A CA 1
ATOM 734 C C . TRP A 1 104 ? 7.405 5.878 -1.584 1.00 95.12 104 TRP A C 1
ATOM 736 O O . TRP A 1 104 ? 7.700 6.948 -1.055 1.00 95.12 104 TRP A O 1
ATOM 746 N N . SER A 1 105 ? 6.222 5.625 -2.139 1.00 96.81 105 SER A N 1
ATOM 747 C CA . SER A 1 105 ? 5.124 6.586 -2.281 1.00 96.81 105 SER A CA 1
ATOM 748 C C . SER A 1 105 ? 4.002 6.247 -1.295 1.00 96.81 105 SER A C 1
ATOM 750 O O . SER A 1 105 ? 3.066 5.538 -1.669 1.00 96.81 105 SER A O 1
ATOM 752 N N . PRO A 1 106 ? 4.073 6.705 -0.029 1.00 97.31 106 PRO A N 1
ATOM 753 C CA . PRO A 1 106 ? 3.017 6.463 0.957 1.00 97.31 106 PRO A CA 1
ATOM 754 C C . PRO A 1 106 ? 1.653 6.992 0.493 1.00 97.31 106 PRO A C 1
ATOM 756 O O . PRO A 1 106 ? 0.627 6.425 0.850 1.00 97.31 106 PRO A O 1
ATOM 759 N N . GLU A 1 107 ? 1.634 8.032 -0.342 1.00 97.88 107 GLU A N 1
ATOM 760 C CA . GLU A 1 107 ? 0.427 8.622 -0.918 1.00 97.88 107 GLU A CA 1
ATOM 761 C C . GLU A 1 107 ? -0.399 7.654 -1.775 1.00 97.88 107 GLU A C 1
ATOM 763 O O . GLU A 1 107 ? -1.603 7.853 -1.926 1.00 97.88 107 GLU A O 1
ATOM 768 N N . ASN A 1 108 ? 0.225 6.583 -2.269 1.00 98.25 108 ASN A N 1
ATOM 769 C CA . ASN A 1 108 ? -0.427 5.531 -3.043 1.00 98.25 108 ASN A CA 1
ATOM 770 C C . ASN A 1 108 ? -1.058 4.434 -2.164 1.00 98.25 108 ASN A C 1
ATOM 772 O O . ASN A 1 108 ? -1.627 3.476 -2.692 1.00 98.25 108 ASN A O 1
ATOM 776 N N . VAL A 1 109 ? -0.960 4.548 -0.834 1.00 98.50 109 VAL A N 1
ATOM 777 C CA . VAL A 1 109 ? -1.736 3.732 0.106 1.00 98.50 109 VAL A CA 1
ATOM 778 C C . VAL A 1 109 ? -3.052 4.452 0.378 1.00 98.50 109 VAL A C 1
ATOM 780 O O . VAL A 1 109 ? -3.094 5.498 1.028 1.00 98.50 109 VAL A O 1
ATOM 783 N N . THR A 1 110 ? -4.141 3.912 -0.157 1.00 98.12 110 THR A N 1
ATOM 784 C CA . THR A 1 110 ? -5.466 4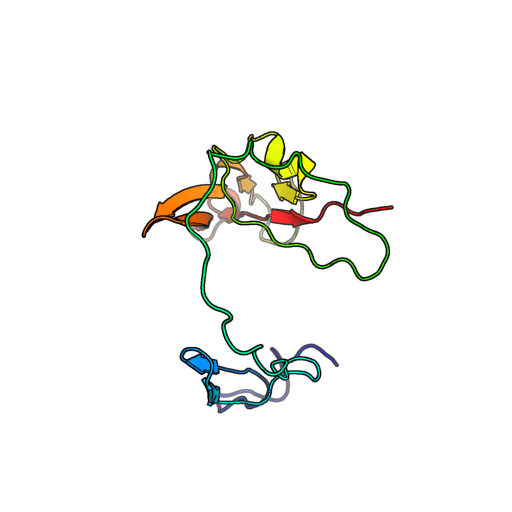.541 -0.086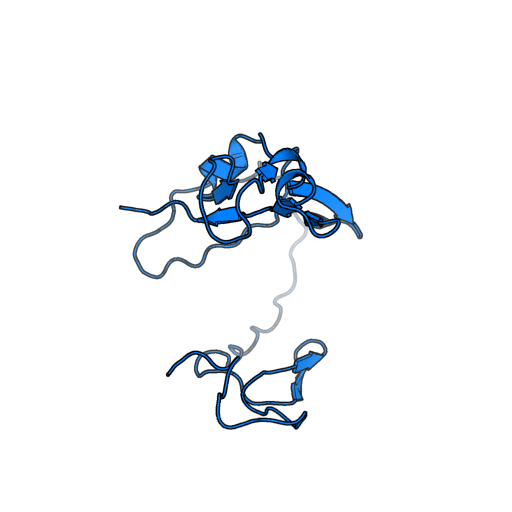 1.00 98.12 110 THR A CA 1
ATOM 785 C C . THR A 1 110 ? -6.494 3.597 0.517 1.00 98.12 110 THR A C 1
ATOM 787 O O . THR A 1 110 ? -6.283 2.389 0.581 1.00 98.12 110 THR A O 1
ATOM 790 N N . PHE A 1 111 ? -7.608 4.159 0.977 1.00 97.38 111 PHE A N 1
ATOM 791 C CA . PHE A 1 111 ? -8.681 3.421 1.633 1.00 97.38 111 PHE A CA 1
ATOM 792 C C . PHE A 1 111 ? -9.991 3.773 0.940 1.00 97.38 111 PHE A C 1
ATOM 794 O O . PHE A 1 111 ? -10.444 4.918 0.991 1.00 97.38 111 PHE A O 1
ATOM 801 N N . ALA A 1 112 ? -10.554 2.810 0.217 1.00 94.62 112 ALA A N 1
ATOM 802 C CA . ALA A 1 112 ? -11.754 3.002 -0.585 1.00 94.62 112 ALA A CA 1
ATOM 803 C C . ALA A 1 112 ? -12.941 2.277 0.047 1.00 94.62 112 ALA A C 1
ATOM 805 O O . ALA A 1 112 ? -12.811 1.147 0.513 1.00 94.62 112 ALA A O 1
ATOM 806 N N . ALA A 1 113 ? -14.110 2.916 0.030 1.00 93.19 113 ALA A N 1
ATOM 807 C CA . ALA A 1 113 ? -15.353 2.256 0.398 1.00 93.19 113 ALA A CA 1
ATOM 808 C C . ALA A 1 113 ? -15.840 1.389 -0.772 1.00 93.19 113 ALA A C 1
ATOM 810 O O . ALA A 1 113 ? -16.113 1.907 -1.857 1.00 93.19 113 ALA A O 1
ATOM 811 N N . GLU A 1 114 ? -15.990 0.086 -0.550 1.00 92.19 114 GLU A N 1
ATOM 812 C CA . GLU A 1 114 ? -16.461 -0.861 -1.558 1.00 92.19 114 GLU A CA 1
ATOM 813 C C . GLU A 1 114 ? -17.361 -1.925 -0.923 1.00 92.19 114 GLU A C 1
ATOM 815 O O . GLU A 1 114 ? -17.015 -2.558 0.073 1.00 92.19 114 GLU A O 1
ATOM 820 N N . GLY A 1 115 ? -18.565 -2.107 -1.478 1.00 88.94 115 GLY A N 1
ATOM 821 C CA . GLY A 1 115 ? -19.501 -3.140 -1.017 1.00 88.94 115 GLY A CA 1
ATOM 822 C C . GLY A 1 115 ? -19.947 -3.011 0.447 1.00 88.94 115 GLY A C 1
ATOM 823 O O . GLY A 1 115 ? -20.367 -4.003 1.035 1.00 88.94 115 GLY A O 1
ATOM 824 N N . GLY A 1 116 ? -19.854 -1.815 1.041 1.00 89.00 116 GLY A N 1
ATOM 825 C CA . GLY A 1 116 ? -20.151 -1.577 2.460 1.00 89.00 116 GLY A CA 1
ATOM 826 C C . GLY A 1 116 ? -18.975 -1.819 3.414 1.00 89.00 116 GLY A C 1
ATOM 827 O O . GLY A 1 116 ? -19.152 -1.644 4.615 1.00 89.00 116 GLY A O 1
ATOM 828 N N . ASN A 1 117 ? -17.796 -2.171 2.894 1.00 89.69 117 ASN A N 1
ATOM 829 C CA . ASN A 1 117 ? -16.546 -2.302 3.643 1.00 89.69 117 ASN A CA 1
ATOM 830 C C . ASN A 1 117 ? -15.549 -1.213 3.233 1.00 89.69 117 ASN A C 1
ATOM 832 O O . ASN A 1 117 ? -15.751 -0.522 2.231 1.00 89.69 117 ASN A O 1
ATOM 836 N N . THR A 1 118 ? -14.446 -1.115 3.972 1.00 94.44 118 THR A N 1
ATOM 837 C CA . THR A 1 118 ? -13.265 -0.364 3.544 1.00 94.44 118 THR A CA 1
ATOM 838 C C . THR A 1 118 ? -12.210 -1.335 3.023 1.00 94.44 118 THR A C 1
ATOM 840 O O . THR A 1 118 ? -11.970 -2.384 3.617 1.00 94.44 118 THR A O 1
ATOM 843 N N . ILE A 1 119 ? -11.591 -1.002 1.894 1.00 95.25 119 ILE A N 1
ATOM 844 C CA . ILE A 1 119 ? -10.501 -1.768 1.292 1.00 95.25 119 ILE A CA 1
ATOM 845 C C . ILE A 1 119 ? -9.259 -0.890 1.260 1.00 95.25 119 ILE A C 1
ATOM 847 O O . ILE A 1 119 ? -9.287 0.229 0.742 1.00 95.25 119 ILE A O 1
ATOM 851 N N . MET A 1 120 ? -8.160 -1.415 1.796 1.00 97.31 120 MET A N 1
ATOM 852 C CA . MET A 1 120 ? -6.841 -0.827 1.619 1.00 97.31 120 MET A CA 1
ATOM 853 C C . MET A 1 120 ? -6.296 -1.180 0.231 1.00 97.31 120 MET A C 1
ATOM 855 O O . MET A 1 120 ? -6.110 -2.352 -0.094 1.00 97.31 120 MET A O 1
ATOM 859 N N . ASN A 1 121 ? -5.988 -0.156 -0.556 1.00 97.69 121 ASN A N 1
ATOM 860 C CA . ASN A 1 121 ? -5.372 -0.269 -1.870 1.00 97.69 121 ASN A CA 1
ATOM 861 C C . ASN A 1 121 ? -3.900 0.139 -1.793 1.00 97.69 121 ASN A C 1
ATOM 863 O O . ASN A 1 121 ? -3.569 1.191 -1.243 1.00 97.69 121 ASN A O 1
ATOM 867 N N . LEU A 1 122 ? -3.027 -0.681 -2.379 1.00 98.12 122 LEU A N 1
ATOM 868 C CA . LEU A 1 122 ? -1.603 -0.396 -2.553 1.00 98.12 122 LEU A CA 1
ATOM 869 C C . LEU A 1 122 ? -1.311 -0.292 -4.052 1.00 98.12 122 LEU A C 1
ATOM 871 O O . LEU A 1 122 ? -1.415 -1.289 -4.767 1.00 98.12 122 LEU A O 1
ATOM 875 N N . GLU A 1 123 ? -0.932 0.896 -4.524 1.00 97.38 123 GLU A N 1
ATOM 876 C CA . GLU A 1 123 ? -0.580 1.112 -5.931 1.00 97.38 123 GLU A CA 1
ATOM 877 C C . GLU A 1 123 ? 0.932 1.287 -6.133 1.00 97.38 123 GLU A C 1
ATOM 879 O O . GLU A 1 123 ? 1.545 2.278 -5.732 1.00 97.38 123 GLU A O 1
ATOM 884 N N . THR A 1 124 ? 1.533 0.330 -6.838 1.00 96.00 124 THR A N 1
ATOM 885 C CA . THR A 1 124 ? 2.931 0.366 -7.291 1.00 96.00 124 THR A CA 1
ATOM 886 C C . THR A 1 124 ? 2.957 0.494 -8.814 1.00 96.00 124 THR A C 1
ATOM 888 O O . THR A 1 124 ? 2.163 -0.139 -9.508 1.00 96.00 124 THR A O 1
ATOM 891 N N . SER A 1 125 ? 3.880 1.291 -9.354 1.00 94.88 125 SER A N 1
ATOM 892 C CA . SER A 1 125 ? 4.006 1.514 -10.798 1.00 94.88 125 SER A CA 1
ATOM 893 C C . SER A 1 125 ? 5.463 1.631 -11.245 1.00 94.88 125 SER A C 1
ATOM 895 O O . SER A 1 125 ? 6.355 1.942 -10.456 1.00 94.88 125 SER A O 1
ATOM 897 N N . THR A 1 126 ? 5.727 1.338 -12.521 1.00 94.69 126 THR A N 1
ATOM 898 C CA . THR A 1 126 ? 7.036 1.540 -13.154 1.00 94.69 126 THR A CA 1
ATOM 899 C C . THR A 1 126 ? 6.893 1.691 -14.667 1.00 94.69 126 THR A C 1
ATOM 901 O O . THR A 1 126 ? 6.045 1.043 -15.279 1.00 94.69 126 THR A O 1
ATOM 904 N N . ALA A 1 127 ? 7.749 2.512 -15.278 1.00 93.00 127 ALA A N 1
ATOM 905 C CA . ALA A 1 127 ? 7.949 2.568 -16.728 1.00 93.00 127 ALA A CA 1
ATOM 906 C C . ALA A 1 127 ? 9.337 2.031 -17.142 1.00 93.00 127 ALA A C 1
ATOM 908 O O . ALA A 1 127 ? 9.827 2.327 -18.229 1.00 93.00 127 ALA A O 1
ATOM 909 N N . GLY A 1 128 ? 9.984 1.244 -16.272 1.00 90.88 128 GLY A N 1
ATOM 910 C CA . GLY A 1 128 ? 11.258 0.572 -16.554 1.00 90.88 128 GLY A CA 1
ATOM 911 C C . GLY A 1 128 ? 12.515 1.310 -16.080 1.00 90.88 128 GLY A C 1
ATOM 912 O O . GLY A 1 128 ? 13.617 0.804 -16.275 1.00 90.88 128 GLY A O 1
ATOM 913 N N . SER A 1 129 ? 12.382 2.472 -15.432 1.00 90.44 129 SER A N 1
ATOM 914 C CA . SER A 1 129 ? 13.500 3.202 -14.808 1.00 90.44 129 SER A CA 1
ATOM 915 C C . SER A 1 129 ? 13.275 3.427 -13.314 1.00 90.44 129 SER A C 1
ATOM 917 O O . SER A 1 129 ? 12.132 3.435 -12.853 1.00 90.44 129 SER A O 1
ATOM 919 N N . GLY A 1 130 ? 14.351 3.682 -12.564 1.00 89.88 130 GLY A N 1
ATOM 920 C CA . GLY A 1 130 ? 14.270 4.044 -11.147 1.00 89.88 130 GLY A CA 1
ATOM 921 C C . GLY A 1 130 ? 13.360 5.235 -10.882 1.00 89.88 130 GLY A C 1
ATOM 922 O O . GLY A 1 130 ? 12.406 5.110 -10.129 1.00 89.88 130 GLY A O 1
ATOM 923 N N . GLU A 1 131 ? 13.587 6.347 -11.576 1.00 92.75 131 GLU A N 1
ATOM 924 C CA . GLU A 1 131 ? 12.788 7.572 -11.439 1.00 92.75 131 GLU A CA 1
ATOM 925 C C . GLU A 1 131 ? 11.285 7.344 -11.686 1.00 92.75 131 GLU A C 1
ATOM 927 O O . GLU A 1 131 ? 10.439 7.912 -10.995 1.00 92.75 131 GLU A O 1
ATOM 932 N N . SER A 1 132 ? 10.948 6.464 -12.634 1.00 92.94 132 SER A N 1
ATOM 933 C CA . SER A 1 132 ? 9.560 6.095 -12.936 1.00 92.94 132 SER A CA 1
ATOM 934 C C . SER A 1 132 ? 8.964 5.050 -11.989 1.00 92.94 132 SER A C 1
ATOM 936 O O . SER A 1 132 ? 7.788 4.729 -12.118 1.00 92.94 132 SER A O 1
ATOM 938 N N . THR A 1 133 ? 9.759 4.483 -11.078 1.00 94.12 133 THR A N 1
ATOM 939 C CA . THR A 1 133 ? 9.327 3.396 -10.195 1.00 94.12 133 THR A CA 1
ATOM 940 C C . THR A 1 133 ? 8.822 3.948 -8.866 1.00 94.12 133 THR A C 1
ATOM 942 O O . THR A 1 133 ? 9.579 4.544 -8.094 1.00 94.12 133 THR A O 1
ATOM 945 N N . LYS A 1 134 ? 7.542 3.702 -8.580 1.00 95.44 134 LYS A N 1
ATOM 946 C CA . LYS A 1 134 ? 6.872 4.001 -7.311 1.00 95.44 134 LYS A CA 1
ATOM 947 C C . LYS A 1 134 ? 6.520 2.699 -6.608 1.00 95.44 134 LYS A C 1
ATOM 949 O O . LYS A 1 134 ? 5.911 1.825 -7.215 1.00 95.44 134 LYS A O 1
ATOM 954 N N . GLN A 1 135 ? 6.905 2.581 -5.345 1.00 95.94 135 GLN A N 1
ATOM 955 C CA . GLN A 1 135 ? 6.663 1.410 -4.509 1.00 95.94 135 GLN A CA 1
ATOM 956 C C . GLN A 1 135 ? 5.788 1.776 -3.310 1.00 95.94 135 GLN A C 1
ATOM 958 O O . GLN A 1 135 ? 5.872 2.889 -2.791 1.00 95.94 135 GLN A O 1
ATOM 963 N N . THR A 1 136 ? 4.993 0.822 -2.839 1.00 96.38 136 THR A N 1
ATOM 964 C CA . THR A 1 136 ? 4.146 0.954 -1.644 1.00 96.38 136 THR A CA 1
ATOM 965 C C . THR A 1 136 ? 4.386 -0.207 -0.695 1.00 96.38 136 THR A C 1
ATOM 967 O O . THR A 1 136 ? 4.401 -1.357 -1.125 1.00 96.38 136 THR A O 1
ATOM 970 N N . GLU A 1 137 ? 4.529 0.083 0.595 1.00 95.31 137 GLU A N 1
ATOM 971 C CA . GLU A 1 137 ? 4.657 -0.925 1.648 1.00 95.31 137 GLU A CA 1
ATOM 972 C C . GLU A 1 137 ? 3.920 -0.454 2.903 1.00 95.31 137 GLU A C 1
ATOM 974 O O . GLU A 1 137 ? 4.041 0.701 3.325 1.00 95.31 137 GLU A O 1
ATOM 979 N N . VAL A 1 138 ? 3.177 -1.382 3.501 1.00 95.88 138 VAL A N 1
ATOM 980 C CA . VAL A 1 138 ? 2.595 -1.257 4.835 1.00 95.88 138 VAL A CA 1
ATOM 981 C C . VAL A 1 138 ? 3.148 -2.413 5.654 1.00 95.88 138 VAL A C 1
ATOM 983 O O . VAL A 1 138 ? 3.040 -3.568 5.248 1.00 95.88 138 VAL A O 1
ATOM 986 N N . LEU A 1 139 ? 3.767 -2.099 6.788 1.00 92.44 139 LEU A N 1
ATOM 987 C CA . LEU A 1 139 ? 4.379 -3.083 7.676 1.00 92.44 139 LEU A CA 1
ATOM 988 C C . LEU A 1 139 ? 3.870 -2.912 9.103 1.00 92.44 139 LEU A C 1
ATOM 990 O O . LEU A 1 139 ? 3.437 -1.828 9.495 1.00 92.44 139 LEU A O 1
ATOM 994 N N . THR A 1 140 ? 3.950 -3.972 9.898 1.00 89.81 140 THR A N 1
ATOM 995 C CA . THR A 1 140 ? 3.731 -3.853 11.338 1.00 89.81 140 THR A CA 1
ATOM 996 C C . THR A 1 140 ? 4.889 -3.089 11.977 1.00 89.81 140 THR A C 1
ATOM 998 O O . THR A 1 140 ? 6.047 -3.171 11.557 1.00 89.81 140 THR A O 1
ATOM 1001 N N . LYS A 1 141 ? 4.594 -2.322 13.023 1.00 80.38 141 LYS A N 1
ATOM 1002 C CA . LYS A 1 141 ? 5.620 -1.759 13.893 1.00 80.38 141 LYS A CA 1
ATOM 1003 C C . LYS A 1 141 ? 6.271 -2.902 14.655 1.00 80.38 141 LYS A C 1
ATOM 1005 O O . LYS A 1 141 ? 5.582 -3.754 15.210 1.00 80.38 141 LYS A O 1
ATOM 1010 N N . ALA A 1 142 ? 7.599 -2.887 14.725 1.00 60.69 142 ALA A N 1
ATOM 1011 C CA . ALA A 1 142 ? 8.315 -3.764 15.636 1.00 60.69 142 ALA A CA 1
ATOM 1012 C C . ALA A 1 142 ? 7.866 -3.452 17.073 1.00 60.69 142 ALA A C 1
ATOM 1014 O O . ALA A 1 142 ? 8.205 -2.403 17.625 1.00 60.69 142 ALA A O 1
ATOM 1015 N N . THR A 1 143 ? 7.087 -4.351 17.663 1.00 52.19 143 THR A N 1
ATOM 1016 C CA . THR A 1 143 ? 6.809 -4.360 19.097 1.00 52.19 143 THR A CA 1
ATOM 1017 C C . THR A 1 143 ? 8.073 -4.848 19.799 1.00 52.19 143 THR A C 1
ATOM 1019 O O . THR A 1 143 ? 8.535 -5.957 19.530 1.00 52.19 143 THR A O 1
ATOM 1022 N N . LYS A 1 144 ? 8.680 -3.985 20.618 1.00 38.81 144 LYS A N 1
ATOM 1023 C CA . LYS A 1 144 ? 9.765 -4.375 21.527 1.00 38.81 144 LYS A CA 1
ATOM 1024 C C . LYS A 1 144 ? 9.207 -5.060 22.761 1.00 38.81 144 LYS A C 1
ATOM 1026 O O . LYS A 1 144 ? 8.128 -4.619 23.209 1.00 38.81 144 LYS A O 1
#

pLDDT: mean 76.51, std 20.74, range [32.56, 98.5]

Secondary structure (DSSP, 8-state):
----S--TT--S----TTS-EEETTEEEES-PPTT-PPPPPPPPPPPPPP--PPPPPPPP---STTPPP------SSTT-HHHHHTTEEE--S---SSSTT-EE-GGGEEEEEETTEEEEEE--B-SSSSTT-EE--EEE----

Radius of gyration: 20.67 Å; chains: 1; bounding box: 53×39×42 Å

Foldseek 3Di:
DPPQPDDPVDPDDDFRQADWDDDPLDTPGHDYDPPPDDDPDDDDDDDDDDDDDDPDDDDDDQDPDPGDQDDLQPAAFLPGVVCVVSQKHKDFDDDDDDAPQAGADSRQFHWDQDPNGIDTGHDWDAPPHNVRTYGIDMDGHPDD

Sequence (144 aa):
SDDYSFDGSRTAYGDWEKVTARLGSATVWGTAPGGNVPDPTPTPTPTPTGPTPTPSPTPTDPGPAGATLFDDFTYTSHTDPAIGAHGWSVRSNSGGPGVPGAAWSPENVTFAAEGGNTIMNLETSTAGSGESTKQTEVLTKATK